Protein AF-A0A2T5UQX8-F1 (afdb_monomer_lite)

Radius of gyration: 15.39 Å; chains: 1; bounding box: 37×23×52 Å

Organism: NCBI:txid665038

Foldseek 3Di:
DPQDKFKKFFQQWDWAQCVFLVHPGIDTGHHRRIDITGPVVRVVCVVVNRIGTDPPPDDDPDDDDDDDDDDD

Secondary structure (DSSP, 8-state):
----EEEEE-TT-EEEPHHHHTSSS-EEEPTT-EEEEEHHHHHHHHHTTS-EESS--S--------------

Structure (mmCIF, N/CA/C/O backbone):
data_AF-A0A2T5UQX8-F1
#
_entry.id   AF-A0A2T5UQX8-F1
#
loop_
_atom_site.group_PDB
_atom_site.id
_atom_site.type_symbol
_atom_site.label_atom_id
_atom_site.label_alt_id
_atom_site.label_comp_id
_atom_site.label_asym_id
_atom_site.label_entity_id
_atom_site.label_seq_id
_atom_site.pdbx_PDB_ins_code
_atom_site.Cartn_x
_atom_site.Cartn_y
_atom_site.Cartn_z
_atom_site.occupancy
_atom_site.B_iso_or_equiv
_atom_site.auth_seq_id
_atom_site.auth_comp_id
_atom_site.auth_asym_id
_atom_site.auth_atom_id
_atom_site.pdbx_PDB_model_num
ATOM 1 N N . MET A 1 1 ? -15.342 -10.378 6.103 1.00 41.31 1 MET A N 1
ATOM 2 C CA . MET A 1 1 ? -14.753 -10.737 4.793 1.00 41.31 1 MET A CA 1
ATOM 3 C C . MET A 1 1 ? -13.274 -10.398 4.853 1.00 41.31 1 MET A C 1
ATOM 5 O O . MET A 1 1 ? -12.961 -9.328 5.350 1.00 41.31 1 MET A O 1
ATOM 9 N N . ALA A 1 2 ? -12.375 -11.301 4.457 1.00 52.31 2 ALA A N 1
ATOM 10 C CA . ALA A 1 2 ? -10.940 -11.025 4.505 1.00 52.31 2 ALA A CA 1
ATOM 11 C C . ALA A 1 2 ? -10.596 -9.936 3.479 1.00 52.31 2 ALA A C 1
ATOM 13 O O . ALA A 1 2 ? -10.729 -10.154 2.275 1.00 52.31 2 ALA A O 1
ATOM 14 N N . GLU A 1 3 ? -10.199 -8.758 3.953 1.00 65.06 3 GLU A N 1
ATOM 15 C CA . GLU A 1 3 ? -9.736 -7.672 3.094 1.00 65.06 3 GLU A CA 1
ATOM 16 C C . GLU A 1 3 ? -8.470 -8.129 2.365 1.00 65.06 3 GLU A C 1
ATOM 18 O O . GLU A 1 3 ? -7.411 -8.314 2.973 1.00 65.06 3 GLU A O 1
ATOM 23 N N . LYS A 1 4 ? -8.577 -8.354 1.051 1.00 80.06 4 LYS A N 1
ATOM 24 C CA . LYS A 1 4 ? -7.409 -8.619 0.210 1.00 80.06 4 LYS A CA 1
ATOM 25 C C . LYS A 1 4 ? -6.491 -7.405 0.282 1.00 80.06 4 LYS A C 1
ATOM 27 O O . LYS A 1 4 ? -6.941 -6.279 0.081 1.00 80.06 4 LYS A O 1
ATOM 32 N N . LYS A 1 5 ? -5.214 -7.628 0.587 1.00 86.06 5 LYS A N 1
ATOM 33 C CA . LYS A 1 5 ? -4.189 -6.580 0.627 1.00 86.06 5 LYS A CA 1
ATOM 34 C C . LYS A 1 5 ? -3.293 -6.711 -0.594 1.00 86.06 5 LYS A C 1
ATOM 36 O O . LYS A 1 5 ? -2.876 -7.818 -0.930 1.00 86.06 5 LYS A O 1
ATOM 41 N N . ILE A 1 6 ? -2.976 -5.588 -1.225 1.00 88.75 6 ILE A N 1
ATOM 42 C CA . ILE A 1 6 ? -1.999 -5.515 -2.311 1.00 88.75 6 ILE A CA 1
ATOM 43 C C . ILE A 1 6 ? -0.793 -4.704 -1.859 1.00 88.75 6 ILE A C 1
ATOM 45 O O . ILE A 1 6 ? -0.895 -3.835 -0.990 1.00 88.75 6 ILE A O 1
ATOM 49 N N . ARG A 1 7 ? 0.361 -4.984 -2.460 1.00 90.00 7 ARG A N 1
ATOM 50 C CA . ARG A 1 7 ? 1.558 -4.173 -2.269 1.00 90.00 7 ARG A CA 1
ATOM 51 C C . ARG A 1 7 ? 1.636 -3.133 -3.371 1.00 90.00 7 ARG A C 1
ATOM 53 O O . ARG A 1 7 ? 1.543 -3.472 -4.548 1.00 90.00 7 ARG A O 1
ATOM 60 N N . ILE A 1 8 ? 1.819 -1.882 -2.982 1.00 90.00 8 ILE A N 1
ATOM 61 C CA . ILE A 1 8 ? 2.032 -0.762 -3.896 1.00 90.00 8 ILE A CA 1
ATOM 62 C C . ILE A 1 8 ? 3.321 -0.031 -3.529 1.00 90.00 8 ILE A C 1
ATOM 64 O O . ILE A 1 8 ? 3.772 -0.108 -2.391 1.00 90.00 8 ILE A O 1
ATOM 68 N N . MET A 1 9 ? 3.902 0.699 -4.471 1.00 91.38 9 MET A N 1
ATOM 69 C CA . MET A 1 9 ? 4.964 1.672 -4.219 1.00 91.38 9 MET A CA 1
ATOM 70 C C . MET A 1 9 ? 4.611 2.998 -4.893 1.00 91.38 9 MET A C 1
ATOM 72 O O . MET A 1 9 ? 4.058 3.001 -5.989 1.00 91.38 9 MET A O 1
ATOM 76 N N . SER A 1 10 ? 4.933 4.126 -4.262 1.00 88.88 10 SER A N 1
ATOM 77 C CA . SER A 1 10 ? 4.800 5.449 -4.888 1.00 88.88 10 SER A CA 1
ATOM 78 C C . SER A 1 10 ? 6.178 5.961 -5.310 1.00 88.88 10 SER A C 1
ATOM 80 O O . SER A 1 10 ? 7.082 5.950 -4.477 1.00 88.88 10 SER A O 1
ATOM 82 N N . PRO A 1 11 ? 6.372 6.461 -6.542 1.00 87.06 11 PRO A N 1
ATOM 83 C CA . PRO A 1 11 ? 7.641 7.066 -6.955 1.00 87.06 11 PRO A CA 1
ATOM 84 C C . PRO A 1 11 ? 7.935 8.398 -6.243 1.00 87.06 11 PRO A C 1
ATOM 86 O O . PRO A 1 11 ? 9.079 8.832 -6.196 1.00 87.06 11 PRO A O 1
ATOM 89 N N . ARG A 1 12 ? 6.916 9.060 -5.679 1.00 88.38 12 ARG A N 1
ATOM 90 C CA . ARG A 1 12 ? 7.044 10.367 -5.006 1.00 88.38 12 ARG A CA 1
ATOM 91 C C . ARG A 1 12 ? 6.874 10.298 -3.487 1.00 88.38 12 ARG A C 1
ATOM 93 O O . ARG A 1 12 ? 6.945 11.323 -2.821 1.00 88.38 12 ARG A O 1
ATOM 100 N N . GLY A 1 13 ? 6.651 9.104 -2.946 1.00 88.06 13 GLY A N 1
ATOM 101 C CA . GLY A 1 13 ? 6.142 8.929 -1.590 1.00 88.06 13 GLY A CA 1
ATOM 102 C C . GLY A 1 13 ? 4.624 9.120 -1.530 1.00 88.06 13 GLY A C 1
ATOM 103 O O . GLY A 1 13 ? 3.992 9.580 -2.484 1.00 88.06 13 GLY A O 1
ATOM 104 N N . LEU A 1 14 ? 4.013 8.666 -0.443 1.00 88.25 14 LEU A N 1
ATOM 105 C CA . LEU A 1 14 ? 2.562 8.659 -0.252 1.00 88.25 14 LEU A CA 1
ATOM 106 C C . LEU A 1 14 ? 2.254 8.830 1.232 1.00 88.25 14 LEU A C 1
ATOM 108 O O . LEU A 1 14 ? 2.939 8.257 2.070 1.00 88.25 14 LEU A O 1
ATOM 112 N N . ILE A 1 15 ? 1.183 9.547 1.555 1.00 90.25 15 ILE A N 1
ATOM 113 C CA . ILE A 1 15 ? 0.626 9.560 2.908 1.00 90.25 15 ILE A CA 1
ATOM 114 C C . ILE A 1 15 ? -0.609 8.665 2.894 1.00 90.25 15 ILE A C 1
ATOM 116 O O . ILE A 1 15 ? -1.556 8.920 2.151 1.00 90.25 15 ILE A O 1
ATOM 120 N N . ILE A 1 16 ? -0.583 7.585 3.671 1.00 89.19 16 ILE A N 1
ATOM 121 C CA . ILE A 1 16 ? -1.736 6.703 3.843 1.00 89.19 16 ILE A CA 1
ATOM 122 C C . ILE A 1 16 ? -2.473 7.139 5.109 1.00 89.19 16 ILE A C 1
ATOM 124 O O . ILE A 1 16 ? -1.866 7.141 6.184 1.00 89.19 16 ILE A O 1
ATOM 128 N N . PRO A 1 17 ? -3.772 7.463 5.016 1.00 88.88 17 PRO A N 1
ATOM 129 C CA . PRO A 1 17 ? -4.557 7.833 6.180 1.00 88.88 17 PRO A CA 1
ATOM 130 C C . PRO A 1 17 ? -4.562 6.721 7.226 1.00 88.88 17 PRO A C 1
ATOM 132 O O . PRO A 1 17 ? -4.698 5.539 6.892 1.00 88.88 17 PRO A O 1
ATOM 135 N N . LYS A 1 18 ? -4.501 7.099 8.502 1.00 87.25 18 LYS A N 1
ATOM 136 C CA . LYS A 1 18 ? -4.476 6.158 9.636 1.00 87.25 18 LYS A CA 1
ATOM 137 C C . LYS A 1 18 ? -5.616 5.124 9.620 1.00 87.25 18 LYS A C 1
ATOM 139 O O . LYS A 1 18 ? -5.406 3.956 9.931 1.00 87.25 18 LYS A O 1
ATOM 144 N N . GLN A 1 19 ? -6.803 5.530 9.156 1.00 84.69 19 GLN A N 1
ATOM 145 C CA . GLN A 1 19 ? -7.984 4.664 9.027 1.00 84.69 19 GLN A CA 1
ATOM 146 C C . GLN A 1 19 ? -7.796 3.540 8.000 1.00 84.69 19 GLN A C 1
ATOM 148 O O . GLN A 1 19 ? -8.380 2.474 8.147 1.00 84.69 19 GLN A O 1
ATOM 153 N N . ILE A 1 20 ? -6.979 3.776 6.972 1.00 85.00 20 ILE A N 1
A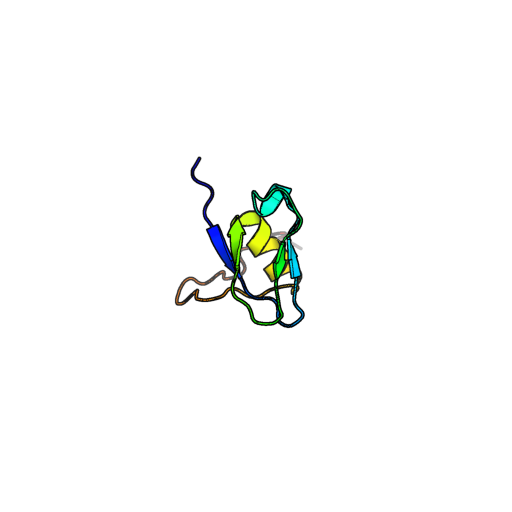TOM 154 C CA . ILE A 1 20 ? -6.694 2.810 5.907 1.00 85.00 20 ILE A CA 1
ATOM 155 C C . ILE A 1 20 ? -5.491 1.938 6.273 1.00 85.00 20 ILE A C 1
ATOM 157 O O . ILE A 1 20 ? -5.475 0.741 5.991 1.00 85.00 20 ILE A O 1
ATOM 161 N N . ALA A 1 21 ? -4.480 2.532 6.911 1.00 79.56 21 ALA A N 1
ATOM 162 C CA . ALA A 1 21 ? -3.300 1.816 7.385 1.00 79.56 21 ALA A CA 1
ATOM 163 C C . ALA A 1 21 ? -3.582 0.948 8.628 1.00 79.56 21 ALA A C 1
ATOM 165 O O . ALA A 1 21 ? -2.792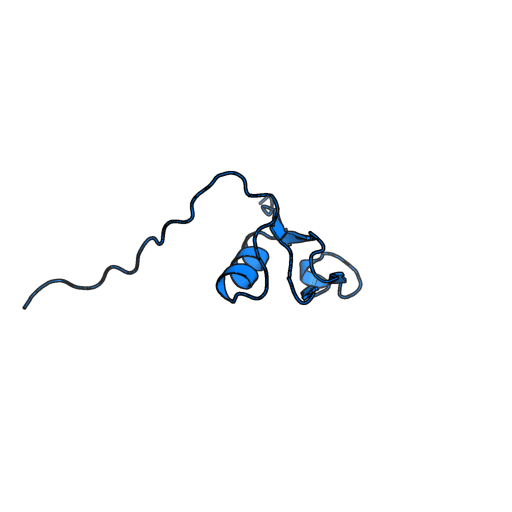 0.056 8.937 1.00 79.56 21 ALA A O 1
ATOM 166 N N . GLY A 1 22 ? -4.696 1.184 9.330 1.00 79.62 22 GLY A N 1
ATOM 167 C CA . GLY A 1 22 ? -5.007 0.518 10.597 1.00 79.62 22 GLY A CA 1
ATOM 168 C C . GLY A 1 22 ? -4.076 0.953 11.732 1.00 79.62 22 GLY A C 1
ATOM 169 O O . GLY A 1 22 ? -3.846 0.194 12.670 1.00 79.62 22 GLY A O 1
ATOM 170 N N . THR A 1 23 ? -3.499 2.148 11.620 1.00 81.94 23 THR A N 1
ATOM 171 C CA . THR A 1 23 ? -2.553 2.731 12.576 1.00 81.94 23 THR A CA 1
ATOM 172 C C . THR A 1 23 ? -3.210 3.872 13.350 1.00 81.94 23 THR A C 1
ATOM 174 O O . THR A 1 23 ? -4.249 4.397 12.959 1.00 81.94 23 THR A O 1
ATOM 177 N N . GLU A 1 24 ? -2.600 4.301 14.456 1.00 84.75 24 GLU A N 1
ATOM 178 C CA . GLU A 1 24 ? -3.088 5.457 15.230 1.00 84.75 24 GLU A CA 1
ATOM 179 C C . GLU A 1 24 ? -2.745 6.807 14.574 1.00 84.75 24 GLU A C 1
ATOM 181 O O . GLU A 1 24 ? -3.357 7.836 14.874 1.00 84.75 24 GLU A O 1
ATOM 186 N N . LYS A 1 25 ? -1.768 6.807 13.661 1.00 88.38 25 LYS A N 1
ATOM 187 C CA . LYS A 1 25 ? -1.243 7.985 12.958 1.00 88.38 25 LYS A CA 1
ATOM 188 C C . LYS A 1 25 ? -1.152 7.728 11.464 1.00 88.38 25 LYS A C 1
ATOM 190 O O . LYS A 1 25 ? -1.058 6.574 11.045 1.00 88.38 25 LYS A O 1
ATOM 195 N N . ASP A 1 26 ? -1.172 8.799 10.680 1.00 89.31 26 ASP A N 1
ATOM 196 C CA . ASP A 1 26 ? -1.011 8.715 9.233 1.00 89.31 26 ASP A CA 1
ATOM 197 C C . ASP A 1 26 ? 0.359 8.137 8.885 1.00 89.31 26 ASP A C 1
ATOM 199 O O . ASP A 1 26 ? 1.384 8.488 9.477 1.00 89.31 26 ASP A O 1
ATOM 203 N N . LEU A 1 27 ? 0.362 7.199 7.945 1.00 86.50 27 LEU A N 1
ATOM 204 C CA . LEU A 1 27 ? 1.553 6.472 7.553 1.00 86.50 27 LEU A CA 1
ATOM 205 C C . LEU A 1 27 ? 2.194 7.176 6.357 1.00 86.50 27 LEU A C 1
ATOM 207 O O . LEU A 1 27 ? 1.726 7.054 5.225 1.00 86.50 27 LEU A O 1
ATOM 211 N N . CYS A 1 28 ? 3.288 7.892 6.608 1.00 89.38 28 CYS A N 1
ATOM 212 C CA . CYS A 1 28 ? 4.143 8.423 5.550 1.00 89.38 28 CYS A CA 1
ATOM 213 C C . CYS A 1 28 ? 5.006 7.304 4.959 1.00 89.38 28 CYS A C 1
ATOM 215 O O . CYS A 1 28 ? 5.857 6.718 5.629 1.00 89.38 28 CYS A O 1
ATOM 217 N N . VAL A 1 29 ? 4.785 7.023 3.683 1.00 88.94 29 VAL A N 1
ATOM 218 C CA . VAL A 1 29 ? 5.526 6.056 2.883 1.00 88.94 29 VAL A CA 1
ATOM 219 C C . VAL A 1 29 ? 6.543 6.810 2.042 1.00 88.94 29 VAL A C 1
ATOM 221 O O . VAL A 1 29 ? 6.195 7.708 1.274 1.00 88.94 29 VAL A O 1
ATOM 224 N N . GLU A 1 30 ? 7.806 6.432 2.190 1.00 89.44 30 GLU A N 1
ATOM 225 C CA . GLU A 1 30 ? 8.915 6.996 1.424 1.00 89.44 30 GLU A CA 1
ATOM 226 C C . GLU A 1 30 ? 8.808 6.652 -0.073 1.00 89.44 30 GLU A C 1
ATOM 228 O O . GLU A 1 30 ? 8.197 5.640 -0.444 1.00 89.44 30 GLU A O 1
ATOM 233 N N . PRO A 1 31 ? 9.405 7.469 -0.956 1.00 90.69 31 PRO A N 1
ATOM 234 C CA . PRO A 1 31 ? 9.461 7.163 -2.378 1.00 90.69 31 PRO A CA 1
ATOM 235 C C . PRO A 1 31 ? 10.113 5.798 -2.627 1.00 90.69 31 PRO A C 1
ATOM 237 O O . PRO A 1 31 ? 11.089 5.424 -1.984 1.00 90.69 31 PRO A O 1
ATOM 240 N N . HIS A 1 32 ? 9.540 5.044 -3.564 1.00 86.38 32 HIS A N 1
ATOM 241 C CA . HIS A 1 32 ? 9.929 3.681 -3.938 1.00 86.38 32 HIS A CA 1
ATOM 242 C C . HIS A 1 32 ? 9.850 2.637 -2.812 1.00 86.38 32 HIS A C 1
ATOM 244 O O . HIS A 1 32 ? 10.244 1.488 -3.018 1.00 86.38 32 HIS A O 1
ATOM 250 N N . LYS A 1 33 ? 9.288 2.977 -1.646 1.00 87.12 33 LYS A N 1
ATOM 251 C CA . LYS A 1 33 ? 9.099 2.023 -0.552 1.00 87.12 33 LYS A CA 1
ATOM 252 C C . LYS A 1 33 ? 7.817 1.212 -0.769 1.00 87.12 33 LYS A C 1
ATOM 254 O O . LYS A 1 33 ? 6.738 1.799 -0.882 1.00 87.12 33 LYS A O 1
ATOM 259 N N . PRO A 1 34 ? 7.895 -0.128 -0.826 1.00 88.44 34 PRO A N 1
ATOM 260 C CA . PRO A 1 34 ? 6.712 -0.958 -0.968 1.00 88.44 34 PRO A CA 1
ATOM 261 C C . PRO A 1 34 ? 5.900 -0.987 0.330 1.00 88.44 34 PRO A C 1
ATOM 263 O O . PRO A 1 34 ? 6.432 -1.243 1.409 1.00 88.44 34 PRO A O 1
ATOM 266 N N . VAL A 1 35 ? 4.593 -0.769 0.218 1.00 87.38 35 VAL A N 1
ATOM 267 C CA . VAL A 1 35 ? 3.642 -0.740 1.334 1.00 87.38 35 VAL A CA 1
ATOM 268 C C . VAL A 1 35 ? 2.441 -1.633 1.040 1.00 87.38 35 VAL A C 1
ATOM 270 O O . VAL A 1 35 ? 1.985 -1.722 -0.098 1.00 87.38 35 VAL A O 1
ATOM 273 N N . SER A 1 36 ? 1.937 -2.324 2.065 1.00 88.44 36 SER A N 1
ATOM 274 C CA . SER A 1 36 ? 0.740 -3.166 1.946 1.00 88.44 36 SER A CA 1
ATOM 275 C C . SER A 1 36 ? -0.497 -2.364 2.330 1.00 88.44 36 SER A C 1
ATOM 277 O O . SER A 1 36 ? -0.585 -1.874 3.452 1.00 88.44 36 SER A O 1
ATOM 279 N N . VAL A 1 37 ? -1.452 -2.261 1.412 1.00 87.50 37 VAL A N 1
ATOM 280 C CA . VAL A 1 37 ? -2.716 -1.537 1.597 1.00 87.50 37 VAL A CA 1
ATOM 281 C C . VAL A 1 37 ? -3.897 -2.416 1.186 1.00 87.50 37 VAL A C 1
ATOM 283 O O . VAL A 1 37 ? -3.698 -3.386 0.448 1.00 87.50 37 VAL A O 1
ATOM 286 N N . PRO A 1 38 ? -5.128 -2.110 1.627 1.00 89.44 38 PRO A N 1
ATOM 287 C CA . PRO A 1 38 ? -6.323 -2.774 1.113 1.00 89.44 38 PRO A CA 1
ATOM 288 C C . PRO A 1 38 ? -6.409 -2.678 -0.418 1.00 89.44 38 PRO A C 1
ATOM 290 O O . PRO A 1 38 ? -6.087 -1.638 -0.993 1.00 89.44 38 PRO A O 1
ATOM 293 N N . GLU A 1 39 ? -6.851 -3.749 -1.082 1.00 87.44 39 GLU A N 1
ATOM 294 C CA . GLU A 1 39 ? -6.899 -3.860 -2.548 1.00 87.44 39 GLU A CA 1
ATOM 295 C C . GLU A 1 39 ? -7.684 -2.713 -3.189 1.00 87.44 39 GLU A C 1
ATOM 297 O O . GLU A 1 39 ? -7.182 -2.102 -4.129 1.00 87.44 39 GLU A O 1
ATOM 302 N N . SER A 1 40 ? -8.864 -2.372 -2.657 1.00 88.38 40 SER A N 1
ATOM 303 C CA . SER A 1 40 ? -9.666 -1.250 -3.167 1.00 88.38 40 SER A CA 1
ATOM 304 C C . SER A 1 40 ? -8.900 0.069 -3.122 1.00 88.38 40 SER A C 1
ATOM 306 O O . SER A 1 40 ? -8.850 0.780 -4.119 1.00 88.38 40 SER A O 1
ATOM 308 N N . TYR A 1 41 ? -8.249 0.371 -1.996 1.00 89.56 41 TYR A N 1
ATOM 309 C CA . TYR A 1 41 ? -7.488 1.608 -1.845 1.00 89.56 41 TYR A CA 1
ATOM 310 C C . TYR A 1 41 ? -6.263 1.632 -2.765 1.00 89.56 41 TYR A C 1
ATOM 312 O O . TYR A 1 41 ? -6.023 2.604 -3.478 1.00 89.56 41 TYR A O 1
ATOM 320 N N . GLY A 1 42 ? -5.503 0.535 -2.790 1.00 89.94 42 GLY A N 1
ATOM 321 C CA . GLY A 1 42 ? -4.320 0.417 -3.632 1.00 89.94 42 GLY A CA 1
ATOM 322 C C . GLY A 1 42 ? -4.643 0.496 -5.125 1.00 89.94 42 GLY A C 1
ATOM 323 O O . GLY A 1 42 ? -3.903 1.146 -5.858 1.00 89.94 42 GLY A O 1
ATOM 324 N N . ARG A 1 43 ? -5.760 -0.095 -5.575 1.00 89.62 43 ARG A N 1
ATOM 325 C CA . ARG A 1 43 ? -6.233 0.036 -6.962 1.00 89.62 43 ARG A CA 1
ATOM 326 C C . ARG A 1 43 ? -6.557 1.477 -7.315 1.00 89.62 43 ARG A C 1
ATOM 328 O O . ARG A 1 43 ? -6.003 1.960 -8.295 1.00 89.62 43 ARG A O 1
ATOM 335 N N . SER A 1 44 ? -7.320 2.188 -6.484 1.00 91.00 44 SER A N 1
ATOM 336 C CA . SER A 1 44 ? -7.615 3.602 -6.737 1.00 91.00 44 SER A CA 1
ATOM 337 C C . SER A 1 44 ? -6.343 4.447 -6.839 1.00 91.00 44 SER A C 1
ATOM 339 O O . SER A 1 44 ? -6.250 5.314 -7.706 1.00 91.00 44 SER A O 1
ATOM 341 N N . LEU A 1 45 ? -5.325 4.1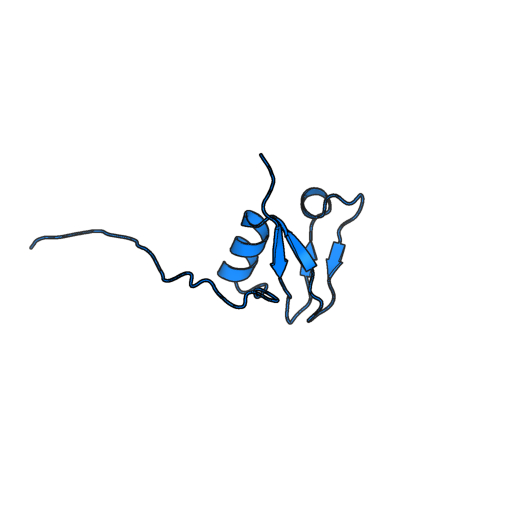76 -6.015 1.00 90.06 45 LEU A N 1
ATOM 342 C CA . LEU A 1 45 ? -4.034 4.865 -6.121 1.00 90.06 45 LEU A CA 1
ATOM 343 C C . LEU A 1 45 ? -3.284 4.545 -7.419 1.00 90.06 45 LEU A C 1
ATOM 345 O O . LEU A 1 45 ? -2.625 5.429 -7.968 1.00 90.06 45 LEU A O 1
ATOM 349 N N . ILE A 1 46 ? -3.377 3.309 -7.909 1.00 90.31 46 ILE A N 1
ATOM 350 C CA . ILE A 1 46 ? -2.780 2.901 -9.186 1.00 90.31 46 ILE A CA 1
ATOM 351 C C . ILE A 1 46 ? -3.518 3.545 -10.363 1.00 90.31 46 ILE A C 1
ATOM 353 O O . ILE A 1 46 ? -2.878 4.123 -11.239 1.00 90.31 46 ILE A O 1
ATOM 357 N N . GLU A 1 47 ? -4.851 3.507 -10.365 1.00 89.62 47 GLU A N 1
ATOM 358 C CA . GLU A 1 47 ? -5.696 4.096 -11.414 1.00 89.62 47 GLU A CA 1
ATOM 359 C C . GLU A 1 47 ? -5.459 5.603 -11.553 1.00 89.62 47 GLU A C 1
ATOM 361 O O . GLU A 1 47 ? -5.319 6.122 -12.6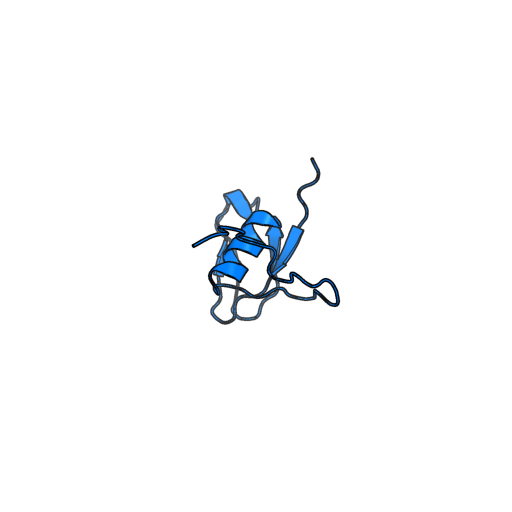59 1.00 89.62 47 GLU A O 1
ATOM 366 N N . ASN A 1 48 ? -5.303 6.296 -10.424 1.00 89.50 48 ASN A N 1
ATOM 367 C CA . ASN A 1 48 ? -4.993 7.723 -10.385 1.00 89.50 48 ASN A CA 1
ATOM 368 C C . ASN A 1 48 ? -3.491 8.038 -10.567 1.00 89.50 48 ASN A C 1
ATOM 370 O O . ASN A 1 48 ? -3.086 9.191 -10.442 1.00 89.50 48 ASN A O 1
ATOM 374 N N . ARG A 1 49 ? -2.648 7.035 -10.861 1.00 88.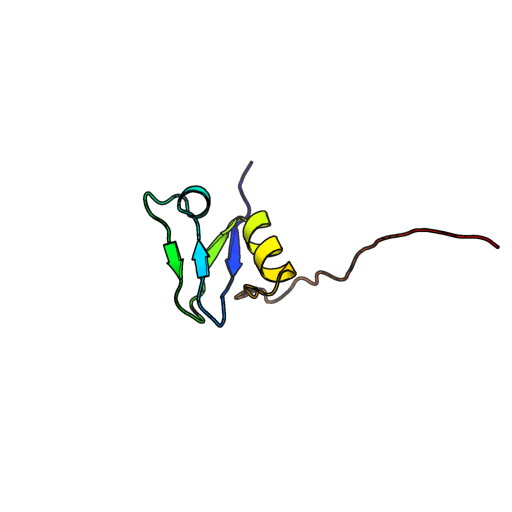75 49 ARG A N 1
ATOM 375 C CA . ARG A 1 49 ? -1.189 7.163 -11.064 1.00 88.75 49 ARG A CA 1
ATOM 376 C C . ARG A 1 49 ? -0.415 7.748 -9.872 1.00 88.75 49 ARG A C 1
ATOM 378 O O . ARG A 1 49 ? 0.687 8.269 -10.045 1.00 88.75 49 ARG A O 1
ATOM 385 N N . PHE A 1 50 ? -0.953 7.638 -8.659 1.00 88.12 50 PHE A N 1
ATOM 386 C CA . PHE A 1 50 ? -0.244 7.993 -7.424 1.00 88.12 50 PHE A CA 1
ATOM 387 C C . PHE A 1 50 ? 0.711 6.888 -6.962 1.00 88.12 50 PHE A C 1
ATOM 389 O O . PHE A 1 50 ? 1.709 7.173 -6.305 1.00 88.12 50 PHE A O 1
ATOM 396 N N . ALA A 1 51 ? 0.421 5.629 -7.298 1.00 89.81 51 ALA A N 1
ATOM 397 C CA . ALA A 1 51 ? 1.249 4.482 -6.949 1.00 89.81 51 ALA A CA 1
ATOM 398 C C . ALA A 1 51 ? 1.279 3.443 -8.077 1.00 89.81 51 ALA A C 1
ATOM 400 O O . ALA A 1 51 ? 0.531 3.525 -9.045 1.00 89.81 51 ALA A O 1
ATOM 401 N N . VAL A 1 52 ? 2.146 2.445 -7.947 1.00 89.31 52 VAL A N 1
ATOM 402 C CA . VAL A 1 52 ? 2.240 1.297 -8.853 1.00 89.31 52 VAL A CA 1
ATOM 403 C C . VAL A 1 52 ? 2.244 0.004 -8.047 1.00 89.31 52 VAL A C 1
ATOM 405 O O . VAL A 1 52 ? 2.715 -0.021 -6.910 1.00 89.31 52 VAL A O 1
ATOM 408 N N . ALA A 1 53 ? 1.716 -1.079 -8.615 1.00 88.62 53 ALA A N 1
ATOM 409 C CA . ALA A 1 53 ? 1.725 -2.382 -7.957 1.00 88.62 53 ALA A CA 1
ATOM 410 C C . ALA A 1 53 ? 3.167 -2.887 -7.773 1.00 88.62 53 ALA A C 1
ATOM 412 O O . ALA A 1 53 ? 3.954 -2.909 -8.717 1.00 88.62 53 ALA A O 1
ATOM 413 N N . TYR A 1 54 ? 3.508 -3.314 -6.558 1.00 83.88 54 TYR A N 1
ATOM 414 C CA . TYR A 1 54 ? 4.818 -3.860 -6.219 1.00 83.88 54 TYR A CA 1
ATOM 415 C C . TYR A 1 54 ? 4.720 -5.373 -6.011 1.00 83.88 54 TYR A C 1
ATOM 417 O O . TYR A 1 54 ? 4.011 -5.841 -5.122 1.00 83.88 54 TYR A O 1
ATOM 425 N N . GLY A 1 55 ? 5.443 -6.148 -6.821 1.00 70.12 55 GLY A N 1
ATOM 426 C CA . GLY A 1 55 ? 5.474 -7.611 -6.711 1.00 70.12 55 GLY A CA 1
ATOM 427 C C . GLY A 1 55 ? 4.292 -8.344 -7.353 1.00 70.12 55 GLY A C 1
ATOM 428 O O . GLY A 1 55 ? 4.117 -9.533 -7.105 1.00 70.12 55 GLY A O 1
ATOM 429 N N . ALA A 1 56 ? 3.499 -7.686 -8.203 1.00 53.78 56 ALA A N 1
ATOM 430 C CA . ALA A 1 56 ? 2.517 -8.371 -9.040 1.00 53.78 56 ALA A CA 1
ATOM 431 C C . ALA A 1 56 ? 3.203 -9.000 -10.267 1.00 53.78 56 ALA A C 1
ATOM 433 O O . ALA A 1 56 ? 3.025 -8.555 -11.398 1.00 53.78 56 ALA A O 1
ATOM 434 N N . ALA A 1 57 ? 3.998 -10.049 -10.048 1.00 46.34 57 ALA A N 1
ATOM 435 C CA . ALA A 1 57 ? 4.282 -10.999 -11.114 1.00 46.34 57 ALA A CA 1
ATOM 436 C C . ALA A 1 57 ? 3.000 -11.814 -11.351 1.00 46.34 57 ALA A C 1
ATOM 438 O O . ALA A 1 57 ? 2.712 -12.765 -10.632 1.00 46.34 57 ALA A O 1
ATOM 439 N N . GLY A 1 58 ? 2.203 -11.389 -12.331 1.00 45.88 58 GLY A N 1
ATOM 440 C CA . GLY A 1 58 ? 1.121 -12.191 -12.900 1.00 45.88 58 GLY A CA 1
ATOM 441 C C . GLY A 1 58 ? -0.257 -11.998 -12.269 1.00 45.88 58 GLY A C 1
ATOM 442 O O . GLY A 1 58 ? -0.723 -12.847 -11.520 1.00 45.88 58 GLY A O 1
ATOM 443 N N . LYS A 1 59 ? -0.972 -10.947 -12.681 1.00 41.09 59 LYS A N 1
ATOM 444 C CA . LYS A 1 59 ? -2.291 -11.125 -13.310 1.00 41.09 59 LYS A CA 1
ATOM 445 C C . LYS A 1 59 ? -2.725 -9.826 -13.975 1.00 41.09 59 LYS A C 1
ATOM 447 O O . LYS A 1 59 ? -2.928 -8.816 -13.307 1.00 41.09 59 LYS A O 1
ATOM 452 N N . SER A 1 60 ? -2.832 -9.889 -15.296 1.00 48.06 60 SER A N 1
ATOM 453 C CA . SER A 1 60 ? -3.434 -8.896 -16.173 1.00 48.06 60 SER A CA 1
ATOM 454 C C . SER A 1 60 ? -4.708 -8.302 -15.570 1.00 48.06 60 SER A C 1
ATOM 456 O O . SER A 1 60 ? -5.613 -9.037 -15.180 1.00 48.06 60 SER A O 1
ATOM 458 N N . ALA A 1 61 ? -4.787 -6.974 -15.538 1.00 46.28 61 ALA A N 1
ATOM 459 C CA . ALA A 1 61 ? -6.055 -6.265 -15.628 1.00 46.28 61 ALA A CA 1
ATOM 460 C C . ALA A 1 61 ? -6.069 -5.596 -17.003 1.00 46.28 61 ALA A C 1
ATOM 462 O O . ALA A 1 61 ? -5.690 -4.443 -17.186 1.00 46.28 61 ALA A O 1
ATOM 463 N N . GLU A 1 62 ? -6.401 -6.430 -17.978 1.00 39.69 62 GLU A N 1
ATOM 464 C CA . GLU A 1 62 ? -6.982 -6.049 -19.255 1.00 39.69 62 GLU A CA 1
ATOM 465 C C . GLU A 1 62 ? -8.179 -5.105 -18.995 1.00 39.69 62 GLU A C 1
ATOM 467 O O . GLU A 1 62 ? -8.926 -5.336 -18.037 1.00 39.69 62 GLU A O 1
ATOM 472 N N . PRO A 1 63 ? -8.373 -4.037 -19.784 1.00 44.16 63 PRO A N 1
ATOM 473 C CA . PRO A 1 63 ? -9.535 -3.168 -19.652 1.00 44.16 63 PRO A CA 1
ATOM 474 C C . PRO A 1 63 ? -10.802 -3.912 -20.114 1.00 44.16 63 PRO A C 1
ATOM 476 O O . PRO A 1 63 ? -11.098 -3.974 -21.301 1.00 44.16 63 PRO A O 1
ATOM 479 N N . GLN A 1 64 ? -11.569 -4.471 -19.178 1.00 42.69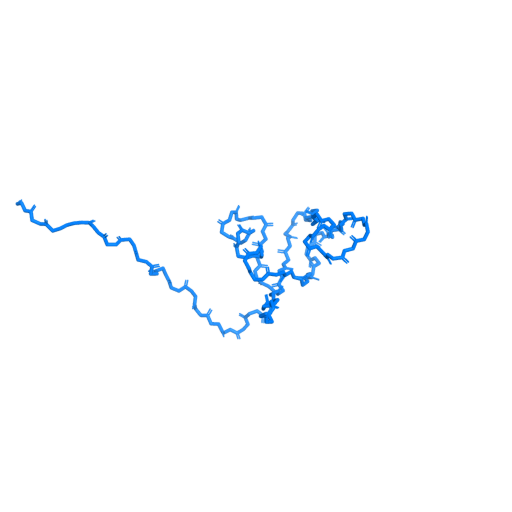 64 GLN A N 1
ATOM 480 C CA . GLN A 1 64 ? -12.995 -4.766 -19.369 1.00 42.69 64 GLN A CA 1
ATOM 481 C C . GLN A 1 64 ? -13.792 -3.662 -18.672 1.00 42.69 64 GLN A C 1
ATOM 483 O O . GLN A 1 64 ? -13.512 -3.358 -17.519 1.00 42.69 64 GLN A O 1
ATOM 488 N N . ALA A 1 65 ? -14.841 -3.056 -19.204 1.00 48.31 65 ALA A N 1
ATOM 489 C CA . ALA A 1 65 ? -15.371 -2.875 -20.546 1.00 48.31 65 ALA A CA 1
ATOM 490 C C . ALA A 1 65 ? -16.501 -1.858 -20.316 1.00 48.31 65 ALA A C 1
ATOM 492 O O . ALA A 1 65 ? -17.396 -2.128 -19.517 1.00 48.31 65 ALA A O 1
ATOM 493 N N . ALA A 1 66 ? -16.482 -0.704 -20.977 1.00 44.06 66 ALA A N 1
ATOM 494 C CA . ALA A 1 66 ? -17.684 0.112 -21.108 1.00 44.06 66 ALA A CA 1
ATOM 495 C C . ALA A 1 66 ? -18.254 -0.171 -22.499 1.00 44.06 66 ALA A C 1
ATOM 497 O O . ALA A 1 66 ? -17.806 0.385 -23.497 1.00 44.06 66 ALA A O 1
ATOM 498 N N . THR A 1 67 ? -19.175 -1.133 -22.551 1.00 47.41 67 THR A N 1
ATOM 499 C CA . THR A 1 67 ? -20.074 -1.353 -23.686 1.00 47.41 67 THR A CA 1
ATOM 500 C C . THR A 1 67 ? -21.145 -0.264 -23.694 1.00 47.41 67 THR A C 1
ATOM 502 O O . THR A 1 67 ? -21.789 -0.024 -22.676 1.00 47.41 67 THR A O 1
ATOM 505 N N . GLY A 1 68 ? -21.338 0.331 -24.866 1.00 48.41 68 GLY A N 1
ATOM 506 C CA . GLY A 1 68 ? -22.442 1.193 -25.294 1.00 48.41 68 GLY A CA 1
ATOM 507 C C . GLY A 1 68 ? -21.977 1.840 -26.603 1.00 48.41 68 GLY A C 1
ATOM 508 O O . GLY A 1 68 ? -20.906 2.426 -26.621 1.00 48.41 68 GLY A O 1
ATOM 509 N N . GLU A 1 69 ? -22.605 1.717 -27.764 1.00 54.47 69 GLU A N 1
ATOM 510 C CA . GLU A 1 69 ? -23.952 1.298 -28.128 1.00 54.47 69 GLU A CA 1
ATOM 511 C C . GLU A 1 69 ? -23.931 0.947 -29.636 1.00 54.47 69 GLU A C 1
ATOM 513 O O . GLU A 1 69 ? -23.020 1.339 -30.367 1.00 54.47 69 GLU A O 1
ATOM 518 N N . THR A 1 70 ? -24.899 0.157 -30.088 1.00 56.69 70 THR A N 1
ATOM 519 C CA . THR A 1 70 ? -25.082 -0.309 -31.470 1.00 56.69 70 THR A CA 1
ATOM 520 C C . THR A 1 70 ? -26.098 0.574 -32.214 1.00 56.69 70 THR A C 1
ATOM 522 O O . THR A 1 70 ? -27.007 1.088 -31.576 1.00 56.69 70 THR A O 1
ATOM 525 N N . THR A 1 71 ? -26.018 0.597 -33.555 1.00 54.81 71 THR A N 1
ATOM 526 C CA . THR A 1 71 ? -27.069 0.963 -34.543 1.00 54.81 71 THR A CA 1
ATOM 527 C C . THR A 1 71 ? -27.133 2.413 -35.048 1.00 54.81 71 THR A C 1
ATOM 529 O O . THR A 1 71 ? -27.261 3.358 -34.275 1.00 54.81 71 THR A O 1
ATOM 532 N N . GLY A 1 72 ? -27.130 2.547 -36.385 1.00 57.00 72 GLY A N 1
ATOM 533 C CA . GLY A 1 72 ? -27.448 3.757 -37.149 1.00 57.00 72 GLY A CA 1
ATOM 534 C C . GLY A 1 72 ? -26.905 3.712 -38.567 1.00 57.00 72 GLY A C 1
ATOM 535 O O . GLY A 1 72 ? -25.982 4.505 -38.835 1.00 57.00 72 GLY A O 1
#

pLDDT: mean 76.77, std 17.88, range [39.69, 91.38]

Sequence (72 aa):
MAEKKIRIMSPRGLIIPKQIAGTEKDLCVEPHKPVSVPESYGRSLIENRFAVAYGAAGKSAEPQAATGETTG